Protein AF-A0AAW9RVP9-F1 (afdb_monomer_lite)

Organism: NCBI:txid1764581

Foldseek 3Di:
DPPVVLVVQLVVLLVQLVVLVVQCPDPDPVSVVVSVVSNVVSVVVCVVSVHDNPPPPPDDD

pLDDT: mean 83.22, std 16.2, range [38.59, 95.69]

Structure (mmCIF, N/CA/C/O backbone):
data_AF-A0AAW9RVP9-F1
#
_entry.id   AF-A0AAW9RVP9-F1
#
loop_
_atom_site.group_PDB
_atom_site.id
_atom_site.type_symbol
_atom_site.label_atom_id
_atom_site.label_alt_id
_atom_site.label_comp_id
_atom_site.label_asym_id
_atom_site.label_entity_id
_atom_site.label_seq_id
_atom_site.pdbx_PDB_ins_code
_atom_site.Cartn_x
_atom_site.Cartn_y
_atom_site.Cartn_z
_atom_site.occupancy
_atom_site.B_iso_or_equiv
_atom_site.auth_seq_id
_atom_site.auth_comp_id
_atom_site.auth_asym_id
_atom_site.auth_atom_id
_atom_site.pdbx_PDB_model_num
ATOM 1 N N . MET A 1 1 ? 19.637 -8.330 -18.423 1.00 48.94 1 MET A N 1
ATOM 2 C CA . MET A 1 1 ? 19.865 -8.726 -17.012 1.00 48.94 1 MET A CA 1
ATOM 3 C C . MET A 1 1 ? 19.216 -7.759 -16.004 1.00 48.94 1 MET A C 1
ATOM 5 O O . MET A 1 1 ? 19.340 -7.979 -14.813 1.00 48.94 1 MET A O 1
ATOM 9 N N . THR A 1 2 ? 18.492 -6.723 -16.448 1.00 53.75 2 THR A N 1
ATOM 10 C CA . THR A 1 2 ? 17.819 -5.712 -15.601 1.00 53.75 2 THR A CA 1
ATOM 11 C C . THR A 1 2 ? 16.338 -6.000 -15.324 1.00 53.75 2 THR A C 1
ATOM 13 O O . THR A 1 2 ? 15.778 -5.439 -14.389 1.00 53.75 2 THR A O 1
ATOM 16 N N . ASP A 1 3 ? 15.720 -6.896 -16.095 1.00 59.09 3 ASP A N 1
ATOM 17 C CA . ASP A 1 3 ? 14.277 -7.179 -16.039 1.00 59.09 3 ASP A CA 1
ATOM 18 C C . ASP A 1 3 ? 13.853 -7.895 -14.740 1.00 59.09 3 ASP A C 1
ATOM 20 O O . ASP A 1 3 ? 12.780 -7.663 -14.191 1.00 59.09 3 ASP A O 1
ATOM 24 N N . THR A 1 4 ? 14.743 -8.719 -14.177 1.00 63.56 4 THR A N 1
ATOM 25 C CA . THR A 1 4 ? 14.461 -9.516 -12.973 1.00 63.56 4 THR A CA 1
ATOM 26 C C . THR A 1 4 ? 14.331 -8.650 -11.716 1.00 63.56 4 THR A C 1
ATOM 28 O O . THR A 1 4 ? 13.411 -8.845 -10.932 1.00 63.56 4 THR A O 1
ATOM 31 N N . ALA A 1 5 ? 15.188 -7.635 -11.551 1.00 71.81 5 ALA A N 1
ATOM 32 C CA . ALA A 1 5 ? 15.164 -6.768 -10.369 1.00 71.81 5 ALA A CA 1
ATOM 33 C C . ALA A 1 5 ? 13.949 -5.822 -10.347 1.00 71.81 5 ALA A C 1
ATOM 35 O O . ALA A 1 5 ? 13.398 -5.538 -9.280 1.00 71.81 5 ALA A O 1
ATOM 36 N N . ALA A 1 6 ? 13.517 -5.349 -11.522 1.00 73.81 6 ALA A N 1
ATOM 37 C CA . ALA A 1 6 ? 12.309 -4.539 -11.655 1.00 73.81 6 ALA A CA 1
ATOM 38 C C . ALA A 1 6 ? 11.057 -5.374 -11.342 1.00 73.81 6 ALA A C 1
ATOM 40 O O . ALA A 1 6 ? 10.235 -4.958 -10.526 1.00 73.81 6 ALA A O 1
ATOM 41 N N . GLY A 1 7 ? 10.962 -6.588 -11.899 1.00 80.19 7 GLY A N 1
ATOM 42 C CA . GLY A 1 7 ? 9.877 -7.528 -11.601 1.00 80.19 7 GLY A CA 1
ATOM 43 C C . GLY A 1 7 ? 9.792 -7.911 -10.118 1.00 80.19 7 GLY A C 1
ATOM 44 O O . GLY A 1 7 ? 8.707 -7.888 -9.536 1.00 80.19 7 GLY A O 1
ATOM 45 N N . ASP A 1 8 ? 10.933 -8.179 -9.476 1.00 86.44 8 ASP A N 1
ATOM 46 C CA . ASP A 1 8 ? 10.987 -8.487 -8.042 1.00 86.44 8 ASP A CA 1
ATOM 47 C C . ASP A 1 8 ? 10.521 -7.307 -7.177 1.00 86.44 8 ASP A C 1
ATOM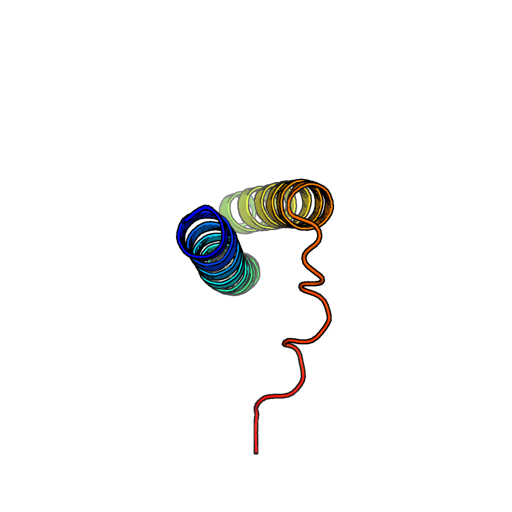 49 O O . ASP A 1 8 ? 9.780 -7.498 -6.210 1.00 86.44 8 ASP A O 1
ATOM 53 N N . SER A 1 9 ? 10.894 -6.082 -7.554 1.00 87.88 9 SER A N 1
ATOM 54 C CA . SER A 1 9 ? 10.474 -4.863 -6.854 1.00 87.88 9 SER A CA 1
ATOM 55 C C . SER A 1 9 ? 8.961 -4.655 -6.938 1.00 87.88 9 SER A C 1
ATOM 57 O O . SER A 1 9 ? 8.324 -4.349 -5.932 1.00 87.88 9 SER A O 1
ATOM 59 N N . VAL A 1 10 ? 8.359 -4.883 -8.110 1.00 89.88 10 VAL A N 1
ATOM 60 C CA . VAL A 1 10 ? 6.901 -4.781 -8.292 1.00 89.88 10 VAL A CA 1
ATOM 61 C C . VAL A 1 10 ? 6.161 -5.845 -7.484 1.00 89.88 10 VAL A C 1
ATOM 63 O O . VAL A 1 10 ? 5.133 -5.539 -6.879 1.00 89.88 10 VAL A O 1
ATOM 66 N N . ARG A 1 11 ? 6.688 -7.075 -7.409 1.00 90.00 11 ARG A N 1
ATOM 67 C CA . ARG A 1 11 ? 6.103 -8.128 -6.565 1.00 90.00 11 ARG A CA 1
ATOM 68 C C . ARG A 1 11 ? 6.113 -7.737 -5.086 1.00 90.00 11 ARG A C 1
ATOM 70 O O . ARG A 1 11 ? 5.083 -7.851 -4.432 1.00 90.00 11 ARG A O 1
ATOM 77 N N . ILE A 1 12 ? 7.234 -7.217 -4.584 1.00 93.12 12 ILE A N 1
ATOM 78 C CA . ILE A 1 12 ? 7.332 -6.742 -3.195 1.00 93.12 12 ILE A CA 1
ATOM 79 C C . ILE A 1 12 ? 6.310 -5.630 -2.933 1.00 93.12 12 ILE A C 1
ATOM 81 O O . ILE A 1 12 ? 5.622 -5.659 -1.918 1.00 93.12 12 ILE A O 1
ATOM 85 N N . LEU A 1 13 ? 6.161 -4.675 -3.856 1.00 94.19 13 LEU A N 1
ATOM 86 C CA . LEU A 1 13 ? 5.175 -3.600 -3.715 1.00 94.19 13 LEU A CA 1
ATOM 87 C C . LEU A 1 13 ? 3.732 -4.130 -3.663 1.00 94.19 13 LEU A C 1
ATOM 89 O O . LEU A 1 13 ? 2.933 -3.607 -2.889 1.00 94.19 13 LEU A O 1
ATOM 93 N N . ARG A 1 14 ? 3.406 -5.194 -4.410 1.00 92.56 14 ARG A N 1
ATOM 94 C CA . ARG A 1 14 ? 2.099 -5.876 -4.326 1.00 92.56 14 ARG A CA 1
ATOM 95 C C . ARG A 1 14 ? 1.881 -6.568 -2.983 1.00 92.56 14 ARG A C 1
ATOM 97 O O . ARG A 1 14 ? 0.813 -6.428 -2.395 1.00 92.56 14 ARG A O 1
ATOM 104 N N . ASP A 1 15 ? 2.888 -7.266 -2.466 1.00 94.38 15 ASP A N 1
ATOM 105 C CA . ASP A 1 15 ? 2.790 -7.910 -1.151 1.00 94.38 15 ASP A CA 1
ATOM 106 C C . ASP A 1 15 ? 2.623 -6.868 -0.030 1.00 94.38 15 ASP A C 1
ATOM 108 O O . ASP A 1 15 ? 1.812 -7.047 0.880 1.00 94.38 15 ASP A O 1
ATOM 112 N N . MET A 1 16 ? 3.324 -5.734 -0.131 1.00 94.31 16 MET A N 1
ATOM 113 C CA . MET A 1 16 ? 3.159 -4.608 0.791 1.00 94.31 16 MET A CA 1
ATOM 114 C C . MET A 1 16 ? 1.771 -3.966 0.682 1.00 94.31 16 MET A C 1
ATOM 116 O O . MET A 1 16 ? 1.220 -3.564 1.705 1.00 94.31 16 MET A O 1
ATOM 120 N N . GLN A 1 17 ? 1.199 -3.880 -0.526 1.00 94.44 17 GLN A N 1
ATOM 121 C CA . GLN A 1 17 ? -0.157 -3.365 -0.742 1.00 94.44 17 GLN A CA 1
ATOM 122 C C . GLN A 1 17 ? -1.181 -4.244 -0.021 1.00 94.44 17 GLN A C 1
ATOM 124 O O . GLN A 1 17 ? -1.976 -3.728 0.761 1.00 94.44 17 GLN A O 1
ATOM 129 N N . ARG A 1 18 ? -1.082 -5.570 -0.186 1.00 93.44 18 ARG A N 1
ATOM 130 C CA . ARG A 1 18 ? -1.945 -6.535 0.509 1.00 93.44 18 ARG A CA 1
ATOM 131 C C . ARG A 1 18 ? -1.851 -6.395 2.029 1.00 93.44 18 ARG A C 1
ATOM 133 O O . ARG A 1 18 ? -2.877 -6.315 2.697 1.00 93.44 18 ARG A O 1
ATOM 140 N N . LEU A 1 19 ? -0.635 -6.296 2.571 1.00 93.12 19 LEU A N 1
ATOM 141 C CA . LEU A 1 19 ? -0.431 -6.090 4.008 1.00 93.12 19 LEU A CA 1
ATOM 142 C C . LEU A 1 19 ? -1.039 -4.764 4.490 1.00 93.12 19 LEU A C 1
ATOM 144 O O . LEU A 1 19 ? -1.620 -4.702 5.570 1.00 93.12 19 LEU A O 1
ATOM 148 N N . ALA A 1 20 ? -0.914 -3.693 3.705 1.00 93.69 20 ALA A N 1
ATOM 149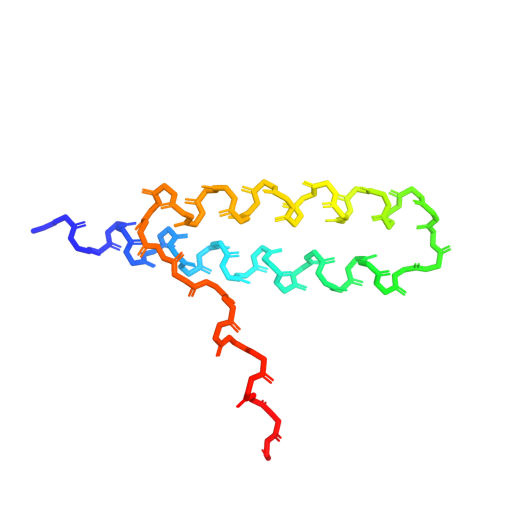 C CA . ALA A 1 20 ? -1.516 -2.414 4.051 1.00 93.69 20 ALA A CA 1
ATOM 150 C C . ALA A 1 20 ? -3.052 -2.497 4.058 1.00 93.69 20 ALA A C 1
ATOM 152 O O . ALA A 1 20 ? -3.684 -1.965 4.966 1.00 93.69 20 ALA A O 1
ATOM 153 N N . ASP A 1 21 ? -3.657 -3.218 3.114 1.00 92.75 21 ASP A N 1
ATOM 154 C CA . ASP A 1 21 ? -5.107 -3.434 3.088 1.00 92.75 21 ASP A CA 1
ATOM 155 C C . ASP A 1 21 ? -5.591 -4.275 4.286 1.00 92.75 21 ASP A C 1
ATOM 157 O O . ASP A 1 21 ? -6.601 -3.933 4.908 1.00 92.75 21 ASP A O 1
ATOM 161 N N . GLU A 1 22 ? -4.833 -5.298 4.695 1.00 92.75 22 GLU A N 1
ATOM 162 C CA . GLU A 1 22 ? -5.092 -6.057 5.929 1.00 92.75 22 GLU A CA 1
ATOM 163 C C . GLU A 1 22 ? -5.034 -5.159 7.179 1.00 92.75 22 GLU A C 1
ATOM 165 O O . GLU A 1 22 ? -5.912 -5.224 8.045 1.00 92.75 22 GLU A O 1
ATOM 170 N N . LEU A 1 23 ? -4.040 -4.268 7.262 1.00 91.31 23 LEU A N 1
ATOM 171 C CA . LEU A 1 23 ? -3.889 -3.328 8.376 1.00 91.31 23 LEU A CA 1
ATOM 172 C C . LEU A 1 23 ? -4.989 -2.252 8.401 1.00 91.31 23 LEU A C 1
ATOM 174 O O . LEU A 1 23 ? -5.417 -1.858 9.490 1.00 91.31 23 LEU A O 1
ATOM 178 N N . CYS A 1 24 ? -5.494 -1.806 7.244 1.00 89.81 24 CYS A N 1
ATOM 179 C CA . CYS A 1 24 ? -6.646 -0.896 7.159 1.00 89.81 24 CYS A CA 1
ATOM 180 C C . CYS A 1 24 ? -7.912 -1.510 7.782 1.00 89.81 24 CYS A C 1
ATOM 182 O O . CYS A 1 24 ? -8.726 -0.782 8.356 1.00 89.81 24 CYS A O 1
ATOM 184 N N . GLY A 1 25 ? -8.053 -2.840 7.725 1.00 89.00 25 GLY A N 1
ATOM 185 C CA . GLY A 1 25 ? -9.133 -3.584 8.378 1.00 89.00 25 GLY A CA 1
ATOM 186 C C . GLY A 1 25 ? -9.062 -3.602 9.912 1.00 89.00 25 GLY A C 1
ATOM 187 O O . GLY A 1 25 ? -10.021 -4.019 10.564 1.00 89.00 25 GLY A O 1
ATOM 188 N N . SER A 1 26 ? -7.961 -3.138 10.514 1.00 91.88 26 SER A N 1
ATOM 189 C CA . SER A 1 26 ? -7.792 -3.114 11.967 1.00 91.88 26 SER A CA 1
ATOM 190 C C . SER A 1 26 ? -8.760 -2.149 12.669 1.00 91.88 26 SER A C 1
ATOM 192 O O . SER A 1 26 ? -9.058 -1.037 12.209 1.00 91.88 26 SER A O 1
ATOM 194 N N . ALA A 1 27 ? -9.226 -2.561 13.852 1.00 89.69 27 ALA A N 1
ATOM 195 C CA . ALA A 1 27 ? -10.002 -1.715 14.756 1.00 89.69 27 ALA A CA 1
ATOM 196 C C . ALA A 1 27 ? -9.139 -0.651 15.462 1.00 89.69 27 ALA A C 1
ATOM 198 O O . ALA A 1 27 ? -9.689 0.327 15.964 1.00 89.69 27 ALA A O 1
ATOM 199 N N . ASP A 1 28 ? -7.811 -0.819 15.483 1.00 95.69 28 ASP A N 1
ATOM 200 C CA . ASP A 1 28 ? -6.874 0.151 16.052 1.00 95.69 28 ASP A CA 1
ATOM 201 C C . ASP A 1 28 ? -6.698 1.360 15.104 1.00 95.69 28 ASP A C 1
ATOM 203 O O . ASP A 1 28 ? -6.183 1.200 13.988 1.00 95.69 28 ASP A O 1
ATOM 207 N N . PRO A 1 29 ? -7.079 2.584 15.527 1.00 92.88 29 PRO A N 1
ATOM 208 C CA . PRO A 1 29 ? -6.921 3.791 14.721 1.00 92.88 29 PRO A CA 1
ATOM 209 C C . PRO A 1 29 ? -5.471 4.091 14.330 1.00 92.88 29 PRO A C 1
ATOM 211 O O . PRO A 1 29 ? -5.236 4.641 13.253 1.00 92.88 29 PRO A O 1
ATOM 214 N N . LEU A 1 30 ? -4.496 3.734 15.175 1.00 94.44 30 LEU A N 1
ATOM 215 C CA . LEU A 1 30 ? -3.083 3.935 14.869 1.00 94.44 30 LEU A CA 1
ATOM 216 C C . LEU A 1 30 ? -2.669 3.046 13.698 1.00 94.44 30 LEU A C 1
ATOM 218 O O . LEU A 1 30 ? -2.083 3.542 12.738 1.00 94.44 30 LEU A O 1
ATOM 222 N N . MET A 1 31 ? -3.016 1.758 13.751 1.00 93.19 31 MET A N 1
ATOM 223 C CA . MET A 1 31 ? -2.722 0.811 12.672 1.00 93.19 31 MET A CA 1
ATOM 224 C C . MET A 1 31 ? -3.375 1.238 11.361 1.00 93.19 31 MET A C 1
ATOM 226 O O . MET A 1 31 ? -2.714 1.239 10.325 1.00 93.19 31 MET A O 1
ATOM 230 N N . ARG A 1 32 ? -4.627 1.704 11.413 1.00 92.00 32 ARG A N 1
ATOM 231 C CA . ARG A 1 32 ? -5.322 2.237 10.236 1.00 92.00 32 ARG A CA 1
ATOM 232 C C . ARG A 1 32 ? -4.614 3.455 9.644 1.00 92.00 32 ARG A C 1
ATOM 234 O O . ARG A 1 32 ? -4.411 3.516 8.438 1.00 92.00 32 ARG A O 1
ATOM 241 N N . GLY A 1 33 ? -4.192 4.406 10.479 1.00 92.94 33 GLY A N 1
ATOM 242 C CA . GLY A 1 33 ? -3.446 5.580 10.018 1.00 92.94 33 GLY A CA 1
ATOM 243 C C . GLY A 1 33 ? -2.100 5.219 9.379 1.00 92.94 33 GLY A C 1
ATOM 244 O O . GLY A 1 33 ? -1.730 5.791 8.354 1.00 92.94 33 GLY A O 1
ATOM 245 N N . GLN A 1 34 ? -1.385 4.241 9.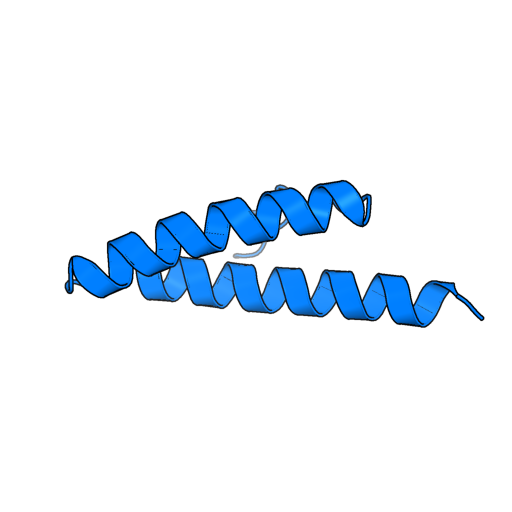945 1.00 95.00 34 GLN A N 1
ATOM 246 C CA . GLN A 1 34 ? -0.138 3.738 9.359 1.00 95.00 34 GLN A CA 1
ATOM 247 C C . GLN A 1 34 ? -0.379 3.026 8.024 1.00 95.00 34 GLN A C 1
ATOM 249 O O . GLN A 1 34 ? 0.404 3.203 7.091 1.00 95.00 34 GLN A O 1
ATOM 254 N N . ALA A 1 35 ? -1.466 2.264 7.918 1.00 94.50 35 ALA A N 1
ATOM 255 C CA . ALA A 1 35 ? -1.846 1.564 6.701 1.00 94.50 35 ALA A CA 1
ATOM 256 C C . ALA A 1 35 ? -2.146 2.533 5.547 1.00 94.50 35 ALA A C 1
ATOM 258 O O . ALA A 1 35 ? -1.559 2.404 4.475 1.00 94.50 35 ALA A O 1
ATOM 259 N N . GLU A 1 36 ? -2.956 3.569 5.783 1.00 93.06 36 GLU A N 1
ATOM 260 C CA . GLU A 1 36 ? -3.244 4.603 4.777 1.00 93.06 36 GLU A CA 1
ATOM 261 C C . GLU A 1 36 ? -1.971 5.337 4.321 1.00 93.06 36 GLU A C 1
ATOM 263 O O . GLU A 1 36 ? -1.745 5.547 3.126 1.00 93.06 36 GLU A O 1
ATOM 268 N N . PHE A 1 37 ? -1.081 5.671 5.262 1.00 94.38 37 PHE A N 1
ATOM 269 C CA . PHE A 1 37 ? 0.208 6.281 4.931 1.00 94.38 37 PHE A CA 1
ATOM 270 C C . PHE A 1 37 ? 1.088 5.350 4.082 1.00 94.38 37 PHE A C 1
ATOM 272 O O . PHE 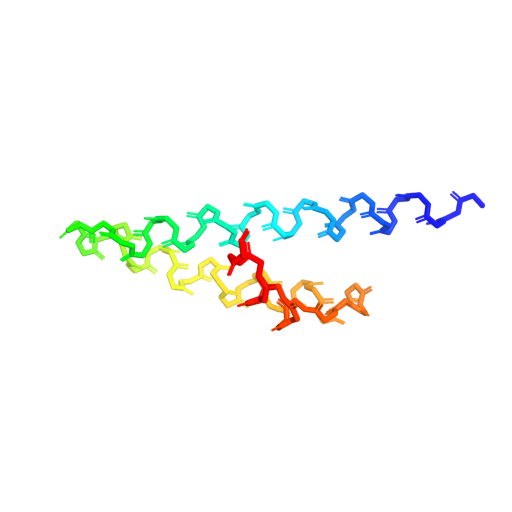A 1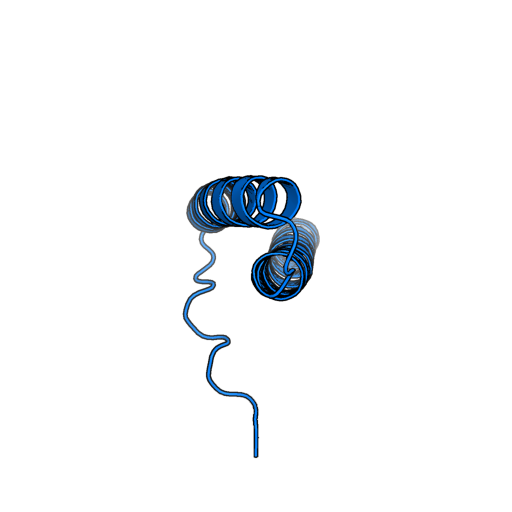 37 ? 1.733 5.788 3.124 1.00 94.38 37 PHE A O 1
ATOM 279 N N . LEU A 1 38 ? 1.104 4.057 4.408 1.00 94.31 38 LEU A N 1
ATOM 280 C CA . LEU A 1 38 ? 1.851 3.046 3.671 1.00 94.31 38 LEU A CA 1
ATOM 281 C C . LEU A 1 38 ? 1.316 2.877 2.240 1.00 94.31 38 LEU A C 1
ATOM 283 O O . LEU A 1 38 ? 2.120 2.874 1.305 1.00 94.31 38 LEU A O 1
ATOM 287 N N . LYS A 1 39 ? -0.010 2.838 2.050 1.00 93.69 39 LYS A N 1
ATOM 288 C CA . LYS A 1 39 ? -0.660 2.764 0.725 1.00 93.69 39 LYS A CA 1
ATOM 289 C C . LYS A 1 39 ? -0.224 3.906 -0.190 1.00 93.69 39 LYS A C 1
ATOM 291 O O . LYS A 1 39 ? 0.173 3.668 -1.330 1.00 93.69 39 LYS A O 1
ATOM 296 N N . GLY A 1 40 ? -0.190 5.139 0.324 1.00 93.19 40 GLY A N 1
ATOM 297 C CA . GLY A 1 40 ? 0.288 6.296 -0.442 1.00 93.19 40 GLY A CA 1
ATOM 298 C C . GLY A 1 40 ? 1.744 6.156 -0.910 1.00 93.19 40 GLY A C 1
ATOM 299 O O . GLY A 1 40 ? 2.077 6.499 -2.046 1.00 93.19 40 GLY A O 1
ATOM 300 N N . ARG A 1 41 ? 2.622 5.598 -0.065 1.00 95.25 41 ARG A N 1
ATOM 301 C CA . ARG A 1 41 ? 4.034 5.363 -0.418 1.00 95.25 41 ARG A CA 1
ATOM 302 C C . ARG A 1 41 ? 4.201 4.248 -1.443 1.00 95.25 41 ARG A C 1
ATOM 304 O O . ARG A 1 41 ? 5.026 4.385 -2.343 1.00 95.25 41 ARG A O 1
ATOM 311 N N . ILE A 1 42 ? 3.430 3.170 -1.317 1.00 94.75 42 ILE A N 1
ATOM 312 C CA . ILE A 1 42 ? 3.438 2.059 -2.273 1.00 9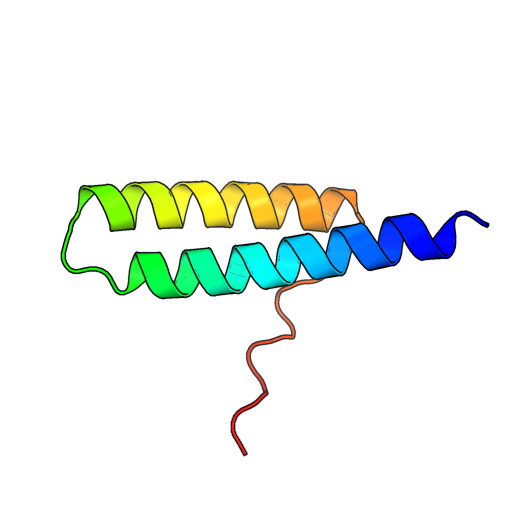4.75 42 ILE A CA 1
ATOM 313 C C . ILE A 1 42 ? 3.003 2.554 -3.653 1.00 94.75 42 ILE A C 1
ATOM 315 O O . ILE A 1 42 ? 3.706 2.296 -4.628 1.00 94.75 42 ILE A O 1
ATOM 319 N N . ALA A 1 43 ? 1.924 3.339 -3.732 1.00 91.88 43 ALA A N 1
ATOM 320 C CA . ALA A 1 43 ? 1.456 3.929 -4.984 1.00 91.88 43 ALA A CA 1
ATOM 321 C C . ALA A 1 43 ? 2.532 4.801 -5.658 1.00 91.88 43 ALA A C 1
ATOM 323 O O . ALA A 1 43 ? 2.779 4.675 -6.859 1.00 91.88 43 ALA A O 1
ATOM 324 N N . ALA A 1 44 ? 3.229 5.641 -4.885 1.00 93.25 44 ALA A N 1
ATOM 325 C CA . ALA A 1 44 ? 4.320 6.464 -5.406 1.00 93.25 44 ALA A CA 1
ATOM 326 C C . ALA A 1 44 ? 5.493 5.618 -5.936 1.00 93.25 44 ALA A C 1
ATOM 328 O O . ALA A 1 44 ? 5.997 5.870 -7.030 1.00 93.25 44 ALA A O 1
ATOM 329 N N . LEU A 1 45 ? 5.915 4.594 -5.186 1.00 93.38 45 LEU A N 1
ATOM 330 C CA . LEU A 1 45 ? 7.008 3.702 -5.591 1.00 93.38 45 LEU A CA 1
ATOM 331 C C . LEU A 1 45 ? 6.647 2.867 -6.821 1.00 93.38 45 LEU A C 1
ATOM 333 O O . LEU A 1 45 ? 7.483 2.694 -7.705 1.00 93.38 45 LEU A O 1
ATOM 337 N N . ALA A 1 46 ? 5.406 2.393 -6.908 1.00 90.75 46 ALA A N 1
ATOM 338 C CA . ALA A 1 46 ? 4.918 1.664 -8.068 1.00 90.75 46 ALA A CA 1
ATOM 339 C C . ALA A 1 46 ? 4.916 2.534 -9.324 1.00 90.75 46 ALA A C 1
ATOM 341 O O . ALA A 1 46 ? 5.416 2.104 -10.360 1.00 90.75 46 ALA A O 1
ATOM 342 N N . SER A 1 47 ? 4.461 3.786 -9.213 1.00 89.50 47 SER A N 1
ATOM 343 C CA . SER A 1 47 ? 4.515 4.746 -10.317 1.00 89.50 47 SER A CA 1
ATOM 344 C C . SER A 1 47 ? 5.951 4.994 -10.794 1.00 89.50 47 SER A C 1
ATOM 346 O O . SER A 1 47 ? 6.195 4.986 -12.000 1.00 89.50 47 SER A O 1
ATOM 348 N N . ILE A 1 48 ? 6.916 5.128 -9.875 1.00 89.88 48 ILE A N 1
ATOM 349 C CA . ILE A 1 48 ? 8.345 5.258 -10.219 1.00 89.88 48 ILE A CA 1
ATOM 350 C C . ILE A 1 48 ? 8.865 4.001 -10.928 1.00 89.88 48 ILE A C 1
ATOM 352 O O . ILE A 1 48 ? 9.645 4.104 -11.873 1.00 89.88 48 ILE A O 1
ATOM 356 N N . ALA A 1 49 ? 8.423 2.819 -10.499 1.00 87.62 49 ALA A N 1
ATOM 357 C CA . ALA A 1 49 ? 8.770 1.546 -11.124 1.00 87.62 49 ALA A CA 1
ATOM 358 C C . ALA A 1 49 ? 8.043 1.299 -12.464 1.00 87.62 49 ALA A C 1
ATOM 360 O O . ALA A 1 49 ? 8.295 0.280 -13.105 1.00 87.62 49 ALA A O 1
ATOM 361 N N . GLY A 1 50 ? 7.147 2.198 -12.892 1.00 86.88 50 GLY A N 1
ATOM 362 C CA . GLY A 1 50 ? 6.322 2.025 -14.091 1.00 86.88 50 GLY A CA 1
ATOM 363 C C . GLY A 1 50 ? 5.238 0.952 -13.944 1.00 86.88 50 GLY A C 1
ATOM 364 O O . GLY A 1 50 ? 4.747 0.438 -14.946 1.00 86.88 50 GLY A O 1
ATOM 365 N N . ALA A 1 51 ? 4.883 0.592 -12.711 1.00 84.44 51 ALA A N 1
ATOM 366 C CA . ALA A 1 51 ? 3.897 -0.430 -12.405 1.00 84.44 51 ALA A CA 1
ATOM 367 C C . ALA A 1 51 ? 2.528 0.179 -12.094 1.00 84.44 51 ALA A C 1
ATOM 369 O O . ALA A 1 51 ? 2.410 1.125 -11.315 1.00 84.44 51 ALA A O 1
ATOM 370 N N . ASP A 1 52 ? 1.488 -0.430 -12.658 1.00 83.31 52 ASP A N 1
ATOM 371 C CA . ASP A 1 52 ? 0.101 -0.178 -12.287 1.00 83.31 52 ASP A CA 1
ATOM 372 C C . ASP A 1 52 ? -0.357 -1.240 -11.275 1.00 83.31 52 ASP A C 1
ATOM 374 O O . ASP A 1 52 ? -0.392 -2.439 -11.574 1.00 83.31 52 ASP A O 1
ATOM 378 N N . LEU A 1 53 ? -0.659 -0.800 -10.051 1.00 79.19 53 LEU A N 1
ATOM 379 C CA . LEU A 1 53 ? -1.152 -1.658 -8.968 1.00 79.19 53 LEU A CA 1
ATOM 380 C C . LEU A 1 53 ? -2.681 -1.652 -8.847 1.00 79.19 53 LEU A C 1
ATOM 382 O O . LEU A 1 53 ? -3.216 -2.415 -8.050 1.00 79.19 53 LEU A O 1
ATOM 386 N N . SER A 1 54 ? -3.390 -0.838 -9.636 1.00 72.56 54 SER A N 1
ATOM 387 C CA . SER A 1 54 ? -4.858 -0.752 -9.588 1.00 72.56 54 SER A CA 1
ATOM 388 C C . SER A 1 54 ? -5.566 -1.984 -10.170 1.00 72.56 54 SER A C 1
ATOM 390 O O . SER A 1 54 ? -6.757 -2.177 -9.959 1.00 72.56 54 SER A O 1
ATOM 392 N N . GLN A 1 55 ? -4.835 -2.848 -10.880 1.00 60.41 55 GLN A N 1
ATOM 393 C CA . GLN A 1 55 ? -5.405 -3.980 -11.618 1.00 60.41 55 GLN A CA 1
ATOM 394 C C . GLN A 1 55 ? -5.589 -5.267 -10.794 1.00 60.41 55 GLN A C 1
ATOM 396 O O . GLN A 1 55 ? -6.052 -6.262 -11.344 1.00 60.41 55 GLN A O 1
ATOM 401 N N . ASP A 1 56 ? -5.242 -5.282 -9.501 1.00 56.50 56 ASP A N 1
ATOM 402 C CA . ASP A 1 56 ? -5.333 -6.491 -8.655 1.00 56.50 56 ASP A CA 1
ATOM 403 C C . ASP A 1 56 ? -6.675 -6.650 -7.908 1.00 56.50 56 ASP A C 1
ATOM 405 O O . ASP A 1 56 ? -6.843 -7.587 -7.131 1.00 56.50 56 ASP A O 1
ATOM 409 N N . GLU A 1 57 ? -7.671 -5.793 -8.166 1.00 52.31 57 GLU A N 1
ATOM 410 C CA . GLU A 1 57 ? -9.012 -5.890 -7.551 1.00 52.31 57 GLU A CA 1
ATOM 411 C C . GLU A 1 57 ? -9.885 -7.044 -8.118 1.00 52.31 57 GLU A C 1
ATOM 413 O O . GLU A 1 57 ? -11.041 -7.204 -7.730 1.00 52.31 57 GLU A O 1
ATOM 418 N N . GLY A 1 58 ? -9.361 -7.879 -9.026 1.00 46.97 58 GLY A N 1
ATOM 419 C CA . GLY A 1 58 ? -10.141 -8.811 -9.858 1.00 46.97 58 GLY A CA 1
ATOM 420 C C . GLY A 1 58 ? -9.906 -10.313 -9.645 1.00 46.97 58 GLY A C 1
ATOM 421 O O . GLY A 1 58 ? -9.917 -11.057 -10.623 1.00 46.97 58 GLY A O 1
ATOM 422 N N . GLY A 1 59 ? -9.678 -10.777 -8.412 1.00 43.69 59 GLY A N 1
ATOM 423 C CA . GLY A 1 59 ? -9.272 -12.164 -8.135 1.00 43.69 59 GLY A CA 1
ATOM 424 C C . GLY A 1 59 ? -10.051 -12.903 -7.043 1.00 43.69 59 GLY A C 1
ATOM 425 O O . GLY A 1 59 ? -9.435 -13.606 -6.250 1.00 43.69 59 GLY A O 1
ATOM 426 N N . GLN A 1 60 ? -11.376 -12.758 -6.975 1.00 40.53 60 GLN A N 1
ATOM 427 C CA . GLN A 1 60 ? -12.250 -13.743 -6.317 1.00 40.53 60 GLN A CA 1
ATOM 428 C C . GLN A 1 60 ? -13.240 -14.285 -7.358 1.00 40.53 60 GLN A C 1
ATOM 430 O O . GLN A 1 60 ? -14.254 -13.651 -7.647 1.00 40.53 60 GLN A O 1
ATOM 435 N N . GLN A 1 61 ? -12.904 -15.437 -7.944 1.00 38.59 61 GLN A N 1
ATOM 436 C CA . GLN A 1 61 ? -13.843 -16.384 -8.557 1.00 38.59 61 GLN A CA 1
ATOM 437 C C . GLN A 1 61 ? -13.649 -17.737 -7.882 1.00 38.59 61 GLN A C 1
ATOM 439 O O . GLN A 1 61 ? -12.470 -18.095 -7.649 1.00 38.59 61 GLN A O 1
#

Radius of gyration: 12.92 Å; chains: 1; bounding box: 34×23×33 Å

Secondary structure (DSSP, 8-state):
--HHHHHHHHHHHHHHHHHHHHHHT-S-HHHHHHHHHHHHHHHHHHHHTT---GGGS----

Sequence (61 aa):
MTDTAAGDSVRILRDMQRLADELCGSADPLMRGQAEFLKGRIAALASIAGADLSQDEGGQQ